Protein AF-A0A2G5UCH5-F1 (afdb_monomer)

Solvent-accessible surface area (backbone atoms only — not comparable to full-atom values): 8082 Å² total; per-residue (Å²): 138,76,88,86,80,71,69,43,74,45,67,49,70,43,89,88,78,66,50,74,45,63,46,34,38,26,36,44,49,87,74,61,90,67,94,61,91,71,70,76,52,100,51,91,46,43,79,49,75,53,102,71,31,40,37,37,28,14,85,51,61,66,62,38,42,52,52,53,49,52,52,51,27,64,75,68,71,48,79,73,55,58,49,76,37,41,88,90,46,57,68,52,56,62,52,46,60,74,69,39,92,68,76,62,81,41,79,47,76,53,76,74,88,64,98,76,76,95,79,74,68,84,69,78,84,111

Nearest PDB structures (foldseek):
  6ty7-assembly1_A  TM=5.478E-01  e=6.577E+00  synthetic construct
  5wx3-assembly2_B  TM=3.345E-01  e=5.071E+00  Tetradium ruticarpum
  6xir-assembly1_q  TM=3.319E-01  e=7.018E+00  Saccharomyces cerevisiae

pLDDT: mean 74.91, std 16.02, range [26.78, 93.0]

Organism: NCBI:txid1611254

Sequence (126 aa):
MIESDSWGRVKIRTSKDGEQITVISAEHISELKQPKEISLGSNRYITTFDTDIMYLYFEDREMGSKMNVDYVTDLFNLDIYGLEIDRNAIWALDWINERQEKMLARFDFLSFCDHNRDEEFDYVLR

Mean predicted aligned error: 11.53 Å

Structure (mmCIF, N/CA/C/O backbone):
data_AF-A0A2G5UCH5-F1
#
_entry.id   AF-A0A2G5UCH5-F1
#
loop_
_atom_site.group_PDB
_atom_site.id
_atom_site.type_symbol
_atom_site.label_atom_id
_atom_site.label_alt_id
_atom_site.label_comp_id
_atom_site.label_asym_id
_atom_site.label_entity_id
_atom_site.label_seq_id
_atom_site.pdbx_PDB_ins_code
_atom_site.Cartn_x
_atom_site.Cartn_y
_atom_site.Cartn_z
_atom_site.occupancy
_atom_site.B_iso_or_equiv
_atom_site.auth_seq_id
_atom_si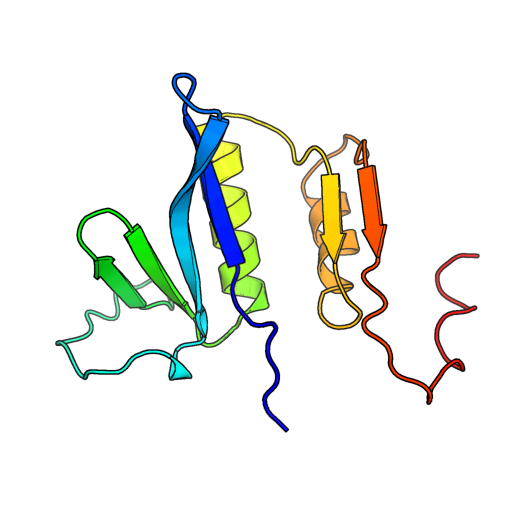te.auth_comp_id
_atom_site.auth_asym_id
_atom_site.auth_atom_id
_atom_site.pdbx_PDB_model_num
ATOM 1 N N . MET A 1 1 ? 13.529 18.218 -14.991 1.00 31.28 1 MET A N 1
ATOM 2 C CA . MET A 1 1 ? 13.029 16.855 -14.753 1.00 31.28 1 MET A CA 1
ATOM 3 C C . MET A 1 1 ? 12.589 16.821 -13.305 1.00 31.28 1 MET A C 1
ATOM 5 O O . MET A 1 1 ? 13.437 16.822 -12.429 1.00 31.28 1 MET A O 1
ATOM 9 N N . ILE A 1 2 ? 11.292 16.994 -13.068 1.00 26.78 2 ILE A N 1
ATOM 10 C CA . ILE A 1 2 ? 10.692 16.825 -11.745 1.00 26.78 2 ILE A CA 1
ATOM 11 C C . ILE A 1 2 ? 9.960 15.496 -11.878 1.00 26.78 2 ILE A C 1
ATOM 13 O O . ILE A 1 2 ? 8.949 15.435 -12.572 1.00 26.78 2 ILE A O 1
ATOM 17 N N . GLU A 1 3 ? 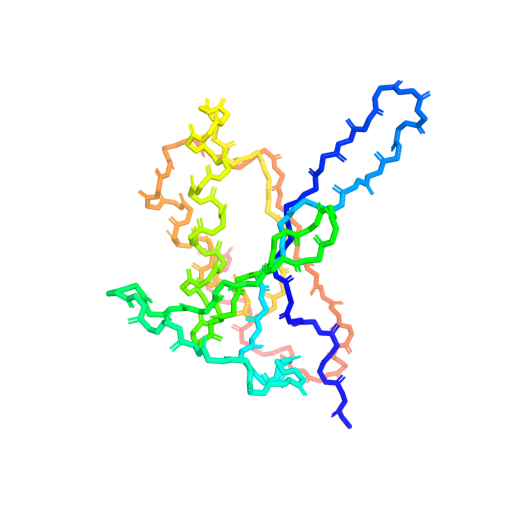10.555 14.427 -11.354 1.00 36.19 3 GLU A N 1
ATOM 18 C CA . GLU A 1 3 ? 9.841 13.168 -11.142 1.00 36.19 3 GLU A CA 1
ATOM 19 C C . GLU A 1 3 ? 8.684 13.484 -10.195 1.00 36.19 3 GLU A C 1
ATOM 21 O O . GLU A 1 3 ? 8.895 13.821 -9.034 1.00 36.19 3 GLU A O 1
ATOM 26 N N . SER A 1 4 ? 7.469 13.502 -10.735 1.00 44.06 4 SER A N 1
ATOM 27 C CA . SER A 1 4 ? 6.267 13.959 -10.036 1.00 44.06 4 SER A CA 1
ATOM 28 C C . SER A 1 4 ? 5.402 12.795 -9.542 1.00 44.06 4 SER 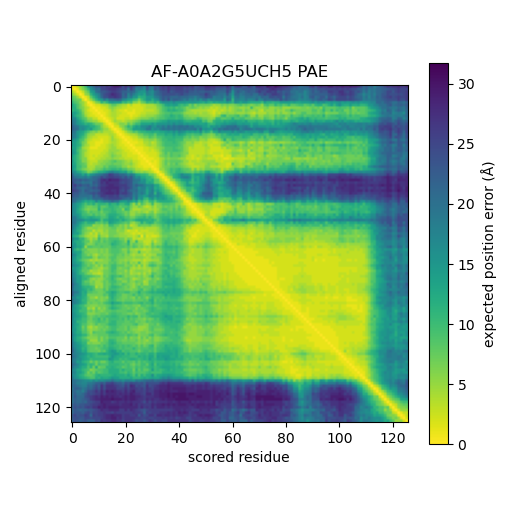A C 1
ATOM 30 O O . SER A 1 4 ? 4.205 12.985 -9.375 1.00 44.06 4 SER A O 1
ATOM 32 N N . ASP A 1 5 ? 5.979 11.621 -9.271 1.00 52.62 5 ASP A N 1
ATOM 33 C CA . ASP A 1 5 ? 5.233 10.436 -8.815 1.00 52.62 5 ASP A CA 1
ATOM 34 C C . ASP A 1 5 ? 6.024 9.690 -7.724 1.00 52.62 5 ASP A C 1
ATOM 36 O O . ASP A 1 5 ? 6.813 8.795 -8.014 1.00 52.62 5 ASP A O 1
ATOM 40 N N . SER A 1 6 ? 5.937 10.097 -6.449 1.00 53.50 6 SER A N 1
ATOM 41 C CA . SER A 1 6 ? 6.815 9.528 -5.396 1.00 53.50 6 SER A CA 1
ATOM 42 C C . SER A 1 6 ? 6.213 9.404 -3.990 1.00 53.50 6 SER A C 1
ATOM 44 O O . SER A 1 6 ? 6.966 9.403 -3.016 1.00 53.50 6 SER A O 1
ATOM 46 N N . TRP A 1 7 ? 4.887 9.262 -3.849 1.00 67.25 7 TRP A N 1
ATOM 47 C CA . TRP A 1 7 ? 4.240 9.133 -2.530 1.00 67.25 7 TRP A CA 1
ATOM 48 C C . TRP A 1 7 ? 3.205 8.000 -2.474 1.00 67.25 7 TRP A C 1
ATOM 50 O O . TRP A 1 7 ? 2.336 7.908 -3.341 1.00 67.25 7 TRP A O 1
ATOM 60 N N . GLY A 1 8 ? 3.245 7.182 -1.417 1.00 73.50 8 GLY A N 1
ATOM 61 C CA . GLY A 1 8 ? 2.207 6.195 -1.101 1.00 73.50 8 GLY A CA 1
ATOM 62 C C . GLY A 1 8 ? 1.195 6.786 -0.122 1.00 73.50 8 GLY A C 1
ATOM 63 O O . GLY A 1 8 ? 1.590 7.293 0.919 1.00 73.50 8 GLY A O 1
ATOM 64 N N . ARG A 1 9 ? -0.109 6.754 -0.413 1.00 83.88 9 ARG A N 1
ATOM 65 C CA . ARG A 1 9 ? -1.120 7.419 0.432 1.00 83.88 9 ARG A CA 1
ATOM 66 C C . ARG A 1 9 ? -2.254 6.494 0.827 1.00 83.88 9 ARG A C 1
ATOM 68 O O . ARG A 1 9 ? -2.816 5.797 -0.011 1.00 83.88 9 ARG A O 1
ATOM 75 N N . VAL A 1 10 ? -2.658 6.594 2.086 1.00 81.00 10 VAL A N 1
ATOM 76 C 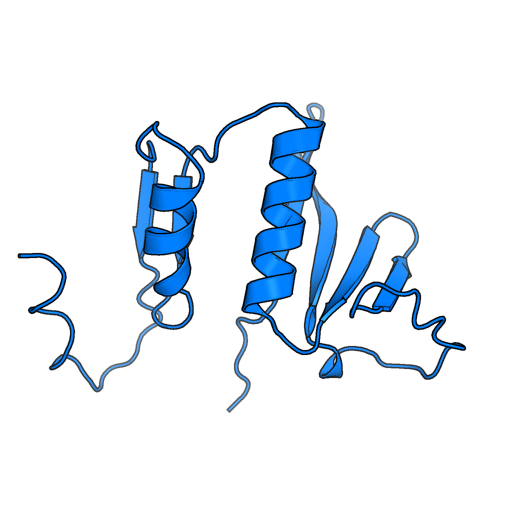CA . VAL A 1 10 ? -3.880 5.986 2.605 1.00 81.00 10 VAL A CA 1
ATOM 77 C C . VAL A 1 10 ? -4.943 7.062 2.676 1.00 81.00 10 VAL A C 1
ATOM 79 O O . VAL A 1 10 ? -4.765 8.083 3.345 1.00 81.00 10 VAL A O 1
ATOM 82 N N . LYS A 1 11 ? -6.057 6.829 1.983 1.00 85.06 11 LYS A N 1
ATOM 83 C CA . LYS A 1 11 ? -7.189 7.750 1.953 1.00 85.06 11 LYS A CA 1
ATOM 84 C C . LYS A 1 11 ? -8.441 7.076 2.487 1.00 85.06 11 LYS A C 1
ATOM 86 O O . LYS A 1 11 ? -8.728 5.936 2.133 1.00 85.06 11 LYS A O 1
ATOM 91 N N . ILE A 1 12 ? -9.213 7.810 3.277 1.00 82.44 12 ILE A N 1
ATOM 92 C CA . ILE A 1 12 ? -10.556 7.414 3.704 1.00 82.44 12 ILE A CA 1
ATOM 93 C C . ILE A 1 12 ? -11.590 8.270 2.979 1.00 82.44 12 ILE A C 1
ATOM 95 O O . ILE A 1 12 ? -11.356 9.449 2.719 1.00 82.44 12 ILE A O 1
ATOM 99 N N . ARG A 1 13 ? -12.739 7.682 2.641 1.00 82.31 13 ARG A N 1
ATOM 100 C CA . ARG A 1 13 ? -13.855 8.402 2.019 1.00 82.31 13 ARG A CA 1
ATOM 101 C C . ARG A 1 13 ? -14.939 8.664 3.056 1.00 82.31 13 ARG A C 1
ATOM 103 O O . ARG A 1 13 ? -15.406 7.723 3.694 1.00 82.31 13 ARG A O 1
ATOM 110 N N . THR A 1 14 ? -15.354 9.918 3.218 1.00 75.56 14 THR A N 1
ATOM 111 C CA . THR A 1 14 ? -16.415 10.268 4.174 1.00 75.56 14 THR A CA 1
ATOM 112 C C . THR A 1 14 ? -17.803 10.069 3.557 1.00 75.56 14 THR A C 1
ATOM 114 O O . THR A 1 14 ? -18.017 10.284 2.362 1.00 75.56 14 THR A O 1
ATOM 117 N N . SER A 1 15 ? -18.771 9.643 4.372 1.00 73.75 15 SER A N 1
ATOM 118 C CA . SER A 1 15 ? -20.148 9.362 3.932 1.00 73.75 15 SER A CA 1
ATOM 119 C C . SER A 1 15 ? -20.967 10.614 3.615 1.00 73.75 15 SER A C 1
ATOM 121 O O . SER A 1 15 ? -21.990 10.513 2.944 1.00 73.75 15 SER A O 1
ATOM 123 N N . LYS A 1 16 ? -20.535 11.780 4.106 1.00 72.06 16 LYS A N 1
ATOM 124 C CA . LYS A 1 16 ? -21.280 13.035 3.999 1.00 72.06 16 LYS A CA 1
ATOM 125 C C . LYS A 1 16 ? -21.228 13.611 2.585 1.00 72.06 16 LYS A C 1
ATOM 127 O O . LYS A 1 16 ? -22.273 13.905 2.022 1.00 72.06 16 LYS A O 1
ATOM 132 N N . ASP A 1 17 ? -20.027 13.679 2.010 1.00 77.12 17 ASP A N 1
ATOM 133 C CA . ASP A 1 17 ? -19.789 14.374 0.736 1.00 77.12 17 ASP A CA 1
ATOM 134 C C . ASP A 1 17 ? -19.004 13.512 -0.272 1.00 77.12 17 ASP A C 1
ATOM 136 O O . ASP A 1 17 ? -18.731 13.924 -1.398 1.00 77.12 17 ASP A O 1
ATOM 140 N N . GLY A 1 18 ? -18.630 12.284 0.109 1.00 75.62 18 GLY A N 1
ATOM 141 C CA . GLY A 1 18 ? -17.794 11.417 -0.718 1.00 75.62 18 GLY A CA 1
ATOM 142 C C . GLY A 1 18 ? -16.365 11.939 -0.903 1.00 75.62 18 GLY A C 1
ATOM 143 O O . GLY A 1 18 ? -15.659 11.443 -1.782 1.00 75.62 18 GLY A O 1
ATOM 144 N N . GLU A 1 19 ? -15.957 12.917 -0.096 1.00 81.88 19 GLU A N 1
ATOM 145 C CA . GLU A 1 19 ? -14.618 13.491 -0.081 1.00 81.88 19 GLU A CA 1
ATOM 146 C C . GLU A 1 19 ? -13.596 12.449 0.387 1.00 81.88 19 GLU A C 1
ATOM 148 O O . GLU A 1 19 ? -13.861 11.669 1.308 1.00 81.88 19 GLU A O 1
ATOM 153 N N . GLN A 1 20 ? -12.435 12.423 -0.270 1.00 81.75 20 GLN A N 1
ATOM 154 C CA . GLN A 1 20 ? -11.305 11.590 0.125 1.00 81.75 20 GLN A CA 1
ATOM 155 C C . GLN A 1 20 ? -10.332 12.401 0.977 1.00 81.75 20 GLN A C 1
ATOM 157 O O . GLN A 1 20 ? -9.747 13.367 0.495 1.00 81.75 20 GLN A O 1
ATOM 162 N N . ILE A 1 21 ? -10.105 11.958 2.208 1.00 82.31 21 ILE A N 1
ATOM 163 C CA . ILE A 1 21 ? -9.148 12.558 3.138 1.00 82.31 21 ILE A CA 1
ATOM 164 C C . ILE A 1 21 ? -7.933 11.640 3.213 1.00 82.31 21 ILE A C 1
ATOM 166 O O . ILE A 1 21 ? -8.080 10.439 3.441 1.00 82.31 21 ILE A O 1
ATOM 170 N N . THR A 1 22 ? -6.734 12.187 3.006 1.00 83.69 22 THR A N 1
ATOM 171 C CA . THR A 1 22 ? -5.490 11.435 3.229 1.00 83.69 22 THR A CA 1
ATOM 172 C C . THR A 1 22 ? -5.227 11.389 4.723 1.00 83.69 22 THR A C 1
ATOM 174 O O . THR A 1 22 ? -5.195 12.435 5.352 1.00 83.69 22 THR A O 1
ATOM 177 N N . VAL A 1 23 ? -5.049 10.196 5.277 1.00 82.44 23 VAL A N 1
ATOM 178 C CA . VAL A 1 23 ? -4.781 9.993 6.711 1.00 82.44 23 VAL A CA 1
ATOM 179 C C . VAL A 1 23 ? -3.347 9.541 6.967 1.00 82.44 23 VAL A C 1
ATOM 181 O O . VAL A 1 23 ? -2.801 9.787 8.040 1.00 82.44 23 VAL A O 1
ATOM 184 N N . ILE A 1 24 ? -2.715 8.911 5.970 1.00 83.12 24 ILE A N 1
ATOM 185 C CA . ILE A 1 24 ? -1.312 8.490 6.022 1.00 83.12 24 ILE A CA 1
ATOM 186 C C . ILE A 1 24 ? -0.651 8.792 4.676 1.00 83.12 24 ILE A C 1
ATOM 188 O O . ILE A 1 24 ? -1.225 8.492 3.626 1.00 83.12 24 ILE A O 1
ATOM 192 N N . SER A 1 25 ? 0.552 9.360 4.709 1.00 82.00 25 SER A N 1
ATOM 193 C CA . SER A 1 25 ? 1.427 9.551 3.547 1.00 82.00 25 SER A CA 1
ATOM 194 C C . SER A 1 25 ? 2.778 8.891 3.833 1.00 82.00 25 SER A C 1
ATOM 196 O O . SER A 1 25 ? 3.393 9.177 4.855 1.00 82.00 25 SER A O 1
ATOM 198 N N . ALA A 1 26 ? 3.237 7.999 2.957 1.00 83.00 26 ALA A N 1
ATOM 199 C CA . ALA A 1 26 ? 4.621 7.550 2.902 1.00 83.00 26 ALA A CA 1
ATOM 200 C C . ALA A 1 26 ? 5.354 8.334 1.823 1.00 83.00 26 ALA A C 1
ATOM 202 O O . ALA A 1 26 ? 4.965 8.307 0.652 1.00 83.00 26 ALA A O 1
ATOM 203 N N . GLU A 1 27 ? 6.424 9.003 2.223 1.00 82.69 27 GLU A N 1
ATOM 204 C CA . GLU A 1 27 ? 7.213 9.857 1.348 1.00 82.69 27 GLU A CA 1
ATOM 205 C C . GLU A 1 27 ? 8.690 9.489 1.442 1.00 82.69 27 GLU A C 1
ATOM 207 O O . GLU A 1 27 ? 9.149 8.865 2.401 1.00 82.69 27 GLU A O 1
ATOM 212 N N . HIS A 1 28 ? 9.454 9.866 0.424 1.00 82.44 28 HIS A N 1
ATOM 213 C CA . HIS A 1 28 ? 10.898 9.723 0.491 1.00 82.44 28 HIS A CA 1
ATOM 214 C C . HIS A 1 28 ? 11.481 10.726 1.496 1.00 82.44 28 HIS A C 1
ATOM 216 O O . HIS A 1 28 ? 11.008 11.860 1.593 1.00 82.44 28 HIS A O 1
ATOM 222 N N . ILE A 1 29 ? 12.537 10.346 2.221 1.00 78.81 29 ILE A N 1
ATOM 223 C CA . ILE A 1 29 ? 13.156 11.197 3.254 1.00 78.81 29 ILE A CA 1
ATOM 224 C C . ILE A 1 29 ? 13.643 12.560 2.739 1.00 78.81 29 ILE A C 1
ATOM 226 O O . ILE A 1 29 ? 13.717 13.514 3.511 1.00 78.81 29 ILE A O 1
ATOM 230 N N . SER A 1 30 ? 13.909 12.691 1.435 1.00 79.75 30 SER A N 1
ATOM 231 C CA . SER A 1 30 ? 14.253 13.979 0.813 1.00 79.75 30 SER A CA 1
ATOM 232 C C . SER A 1 30 ? 13.159 15.042 0.944 1.00 79.75 30 SER A C 1
ATOM 234 O O . SER A 1 30 ? 13.468 16.228 0.875 1.00 79.75 30 SER A O 1
ATOM 236 N N . GLU A 1 31 ? 11.899 14.643 1.136 1.00 80.81 31 GLU A N 1
ATOM 237 C CA . GLU A 1 31 ? 10.765 15.563 1.299 1.00 80.81 31 GLU A CA 1
ATOM 238 C C . GLU A 1 31 ? 10.708 16.197 2.703 1.00 80.81 31 GLU A C 1
ATOM 240 O O . GLU A 1 31 ? 9.937 17.129 2.958 1.00 80.81 31 GLU A O 1
ATOM 245 N N . LEU A 1 32 ? 11.549 15.734 3.634 1.00 76.69 32 LEU A N 1
ATOM 246 C CA . LEU A 1 32 ? 11.606 16.240 4.999 1.00 76.69 32 LEU A CA 1
ATOM 247 C C . LEU A 1 32 ? 12.259 17.638 5.048 1.00 76.69 32 LEU A C 1
ATOM 249 O O . LEU A 1 32 ? 13.474 17.794 4.961 1.00 76.69 32 LEU A O 1
ATOM 253 N N . LYS A 1 33 ? 11.446 18.684 5.248 1.00 73.31 33 LYS A N 1
ATOM 254 C CA . LYS A 1 33 ? 11.892 20.096 5.216 1.00 73.31 33 LYS A CA 1
ATOM 255 C C . LYS A 1 33 ? 12.610 20.606 6.477 1.00 73.31 33 LYS A C 1
ATOM 257 O O . LYS A 1 33 ? 13.097 21.735 6.456 1.00 73.31 33 LYS A O 1
ATOM 262 N N . GLN A 1 34 ? 12.649 19.858 7.586 1.00 65.38 34 GLN A N 1
ATOM 263 C CA . GLN A 1 34 ? 13.242 20.333 8.850 1.00 65.38 34 GLN A CA 1
ATOM 264 C C . GLN A 1 34 ? 13.994 19.237 9.618 1.00 65.38 34 GLN A C 1
ATOM 266 O O . GLN A 1 34 ? 13.503 18.111 9.698 1.00 65.38 34 GLN A O 1
ATOM 271 N N . PRO A 1 35 ? 15.106 19.576 10.300 1.00 53.03 35 PRO A N 1
ATOM 272 C CA . PRO A 1 35 ? 15.739 18.699 11.270 1.00 53.03 35 PRO A CA 1
ATOM 273 C C . PRO A 1 35 ? 14.994 18.825 12.609 1.00 53.03 35 PRO A C 1
ATOM 275 O O . PRO A 1 35 ? 15.425 19.540 13.509 1.00 53.03 35 PRO A O 1
ATOM 278 N N . LYS A 1 36 ? 13.826 18.193 12.749 1.00 53.88 36 LYS A N 1
ATOM 279 C CA . LYS A 1 36 ? 13.242 17.957 14.083 1.00 53.88 36 LYS A CA 1
ATOM 280 C C . LYS A 1 36 ? 13.915 16.725 14.652 1.00 53.88 36 LYS A C 1
ATOM 282 O O . LYS A 1 36 ? 13.956 15.753 13.918 1.00 53.88 36 LYS A O 1
ATOM 287 N N . GLU A 1 37 ? 14.431 16.777 15.887 1.00 53.34 37 GLU A N 1
ATOM 288 C CA . GLU A 1 37 ? 15.098 15.652 16.568 1.00 53.34 37 GLU A CA 1
ATOM 289 C C . GLU A 1 37 ? 14.418 14.325 16.226 1.00 53.34 37 GLU A C 1
ATOM 291 O O . GLU A 1 37 ? 13.329 13.999 16.699 1.00 53.34 37 GLU A O 1
ATOM 296 N N . ILE A 1 38 ? 15.061 13.617 15.301 1.00 53.75 38 ILE A N 1
ATOM 297 C CA . ILE A 1 38 ? 14.569 12.391 14.710 1.00 53.75 38 ILE A CA 1
ATOM 298 C C . ILE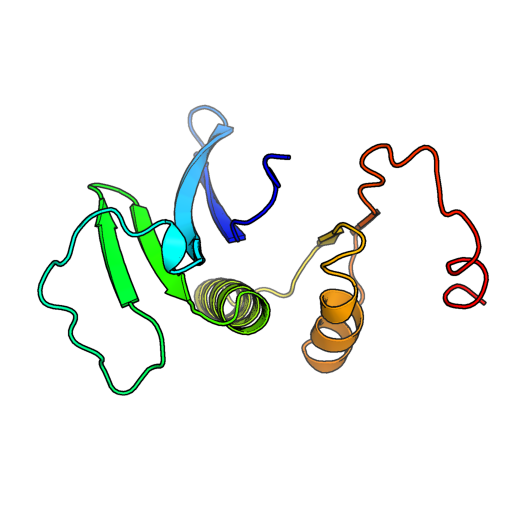 A 1 38 ? 14.901 11.329 15.741 1.00 53.75 38 ILE A C 1
ATOM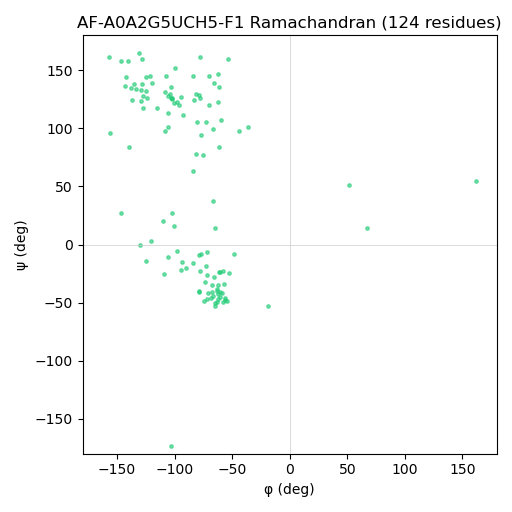 300 O O . ILE A 1 38 ? 16.065 10.944 15.878 1.00 53.75 38 ILE A O 1
ATOM 304 N N . SER A 1 39 ? 13.908 10.838 16.477 1.00 49.66 39 SER A N 1
ATOM 305 C CA . SER A 1 39 ? 14.083 9.523 17.066 1.00 49.66 39 SER A CA 1
ATOM 306 C C . SER A 1 39 ? 14.123 8.543 15.896 1.00 49.66 39 SER A C 1
ATOM 308 O O . SER A 1 39 ? 13.098 8.158 15.338 1.00 49.66 39 SER A O 1
ATOM 310 N N . LEU A 1 40 ? 15.334 8.142 15.498 1.00 50.06 40 LEU A N 1
ATOM 311 C CA . LEU A 1 40 ? 15.519 6.825 14.908 1.00 50.06 40 LEU A CA 1
ATOM 312 C C . LEU A 1 40 ? 15.092 5.842 16.000 1.00 50.06 40 LEU A C 1
ATOM 314 O O . LEU A 1 40 ? 15.896 5.362 16.799 1.00 50.06 40 LEU A O 1
ATOM 318 N N . GLY A 1 41 ? 13.787 5.589 16.083 1.00 51.03 41 GLY A N 1
ATOM 319 C CA . GLY A 1 41 ? 13.321 4.343 16.649 1.00 51.03 41 GLY A CA 1
ATOM 320 C C . GLY A 1 41 ? 14.014 3.207 15.901 1.00 51.03 41 GLY A C 1
ATOM 321 O O . GLY A 1 41 ? 14.488 3.370 14.779 1.00 51.03 41 GLY A O 1
ATOM 322 N N . SER A 1 42 ? 14.054 2.029 16.501 1.00 55.88 42 SER A N 1
ATOM 323 C CA . SER A 1 42 ? 14.552 0.784 15.897 1.00 55.88 42 SER A CA 1
ATOM 324 C C . SER A 1 42 ? 14.015 0.459 14.488 1.00 55.88 42 SER A C 1
ATOM 326 O O . SER A 1 42 ? 14.494 -0.475 13.848 1.00 55.88 42 SER A O 1
ATOM 328 N N . ASN A 1 43 ? 13.032 1.212 13.999 1.00 59.47 43 ASN A N 1
ATOM 329 C CA . ASN A 1 43 ? 12.363 1.034 12.731 1.00 59.47 43 ASN A CA 1
ATOM 330 C C . ASN A 1 43 ? 12.927 2.067 11.742 1.00 59.47 43 ASN A C 1
ATOM 332 O O . ASN A 1 43 ? 12.942 3.254 12.039 1.00 59.47 43 ASN A O 1
ATOM 336 N N . ARG A 1 44 ? 13.424 1.618 10.587 1.00 72.44 44 ARG A N 1
ATOM 337 C CA . ARG A 1 44 ? 14.223 2.369 9.594 1.00 72.44 44 ARG A CA 1
ATOM 338 C C . ARG A 1 44 ? 13.480 3.510 8.854 1.00 72.44 44 ARG A C 1
ATOM 340 O O . ARG A 1 44 ? 13.689 3.694 7.659 1.00 72.44 44 ARG A O 1
ATOM 347 N N . TYR A 1 45 ? 12.597 4.246 9.521 1.00 73.56 45 TYR A N 1
ATOM 348 C CA . TYR A 1 45 ? 11.789 5.327 8.957 1.00 73.56 45 TYR A CA 1
ATOM 349 C C . TYR A 1 45 ? 11.537 6.429 9.990 1.00 73.56 45 TYR A C 1
ATOM 351 O O . TYR A 1 45 ? 11.602 6.199 11.198 1.00 73.56 45 TYR A O 1
ATOM 359 N N . ILE A 1 46 ? 11.228 7.635 9.516 1.00 78.00 46 ILE A N 1
ATOM 360 C CA . ILE A 1 46 ? 10.919 8.797 10.362 1.00 78.00 46 ILE A CA 1
ATOM 361 C C . ILE A 1 46 ? 9.413 9.012 10.366 1.00 78.00 46 ILE A C 1
ATOM 363 O O . ILE A 1 46 ? 8.789 8.987 9.314 1.00 78.00 46 ILE A O 1
ATOM 367 N N . THR A 1 47 ? 8.822 9.261 11.532 1.00 75.38 47 THR A N 1
ATOM 368 C CA . THR A 1 47 ? 7.392 9.590 11.641 1.00 75.38 47 THR A CA 1
ATOM 369 C C . THR A 1 47 ? 7.214 11.058 12.001 1.00 75.38 47 THR A C 1
ATOM 371 O O . THR A 1 47 ? 7.826 11.537 12.957 1.00 75.38 47 THR A O 1
ATOM 374 N N . THR A 1 48 ? 6.357 11.772 11.276 1.00 79.06 48 THR A N 1
ATOM 375 C CA . THR A 1 48 ? 5.886 13.108 11.662 1.00 79.06 48 THR A CA 1
ATOM 376 C C . THR A 1 48 ? 4.362 13.186 11.567 1.00 79.06 48 THR A C 1
ATOM 378 O O . THR A 1 48 ? 3.709 12.320 10.988 1.00 79.06 48 THR A O 1
ATOM 381 N N . PHE A 1 49 ? 3.790 14.220 12.180 1.00 76.06 49 PHE A N 1
ATOM 382 C CA . PHE A 1 49 ? 2.356 14.481 12.160 1.00 76.06 49 PHE A CA 1
ATOM 383 C C . PHE A 1 49 ? 2.121 15.919 11.705 1.00 76.06 49 PHE A C 1
ATOM 385 O O . PHE A 1 49 ? 2.702 16.853 12.268 1.00 76.06 49 PHE A O 1
ATOM 392 N N . ASP A 1 50 ? 1.267 16.078 10.703 1.00 75.31 50 ASP A N 1
ATOM 393 C CA . ASP A 1 50 ? 0.485 17.296 10.505 1.00 75.31 50 ASP A CA 1
ATOM 394 C C . ASP A 1 50 ? -0.914 17.025 11.062 1.00 75.31 50 ASP A C 1
ATOM 396 O O . ASP A 1 50 ? -1.329 15.873 11.103 1.00 75.31 50 ASP A O 1
ATOM 400 N N . THR A 1 51 ? -1.602 18.065 11.521 1.00 72.38 51 THR A N 1
ATOM 401 C CA . THR A 1 51 ? -2.924 18.066 12.181 1.00 72.38 51 THR A CA 1
ATOM 402 C C . THR A 1 51 ? -3.798 16.819 11.971 1.00 72.38 51 THR A C 1
ATOM 404 O O . THR A 1 51 ? -4.180 16.209 12.967 1.00 72.38 51 THR A O 1
ATOM 407 N N . ASP A 1 52 ? -4.031 16.396 10.725 1.00 74.38 52 ASP A N 1
ATOM 408 C CA . ASP A 1 52 ? -4.864 15.230 10.388 1.00 74.38 52 ASP A CA 1
ATOM 409 C C . ASP A 1 52 ? -4.134 14.110 9.606 1.00 74.38 52 ASP A C 1
ATOM 411 O O . ASP A 1 52 ? -4.757 13.123 9.208 1.00 74.38 52 ASP A O 1
ATOM 415 N N . ILE A 1 53 ? -2.823 14.246 9.359 1.00 76.38 53 ILE A N 1
ATOM 416 C CA . ILE A 1 53 ? -2.040 13.361 8.481 1.00 76.38 53 ILE A CA 1
ATOM 417 C C . ILE A 1 53 ? -0.782 12.861 9.191 1.00 76.38 53 ILE A C 1
ATOM 419 O O . ILE A 1 53 ? 0.090 13.639 9.589 1.00 76.38 53 ILE A O 1
ATOM 423 N N . MET A 1 54 ? -0.640 11.539 9.270 1.00 80.12 54 MET A N 1
ATOM 424 C CA . MET A 1 54 ? 0.624 10.908 9.640 1.00 80.12 54 MET A CA 1
ATOM 425 C C . MET A 1 54 ? 1.535 10.805 8.412 1.00 80.12 54 MET A C 1
ATOM 427 O O . MET A 1 54 ? 1.156 10.206 7.404 1.00 80.12 54 MET A O 1
ATOM 431 N N . TYR A 1 55 ? 2.744 11.351 8.504 1.00 80.00 55 TYR A N 1
ATOM 432 C CA . TYR A 1 55 ? 3.778 11.202 7.483 1.00 80.00 55 TYR A CA 1
ATOM 433 C C . TYR A 1 55 ? 4.826 10.196 7.944 1.00 80.00 55 TYR A C 1
ATOM 435 O O . TYR A 1 55 ? 5.374 10.301 9.043 1.00 80.00 55 TYR A O 1
ATOM 443 N N . LEU A 1 56 ? 5.121 9.236 7.080 1.00 81.56 56 LEU A N 1
ATOM 444 C CA . LEU A 1 56 ? 6.170 8.249 7.258 1.00 81.56 56 LEU A CA 1
ATOM 445 C C . LEU A 1 56 ? 7.228 8.476 6.175 1.00 81.56 56 LEU A C 1
ATOM 447 O O . LEU A 1 56 ? 6.940 8.361 4.988 1.00 81.56 56 LEU A O 1
ATOM 451 N N . TYR A 1 57 ? 8.450 8.811 6.570 1.00 81.94 57 TYR A N 1
ATOM 452 C CA . TYR A 1 57 ? 9.547 9.047 5.640 1.00 81.94 57 TYR A CA 1
ATOM 453 C C . TYR A 1 57 ? 10.489 7.85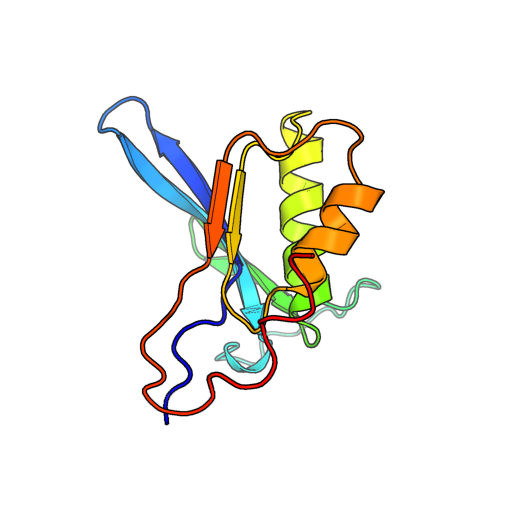7 5.594 1.00 81.94 57 TYR A C 1
ATOM 455 O O . TYR A 1 57 ? 11.031 7.451 6.626 1.00 81.94 57 TYR A O 1
ATOM 463 N N . PHE A 1 58 ? 10.722 7.346 4.390 1.00 81.88 58 PHE A N 1
ATOM 464 C CA . PHE A 1 58 ? 11.568 6.186 4.141 1.00 81.88 58 PHE A CA 1
ATOM 465 C C . PHE A 1 58 ? 12.713 6.545 3.190 1.00 81.88 58 PHE A C 1
ATOM 467 O O . PHE A 1 58 ? 12.540 7.345 2.271 1.00 81.88 58 PHE A O 1
ATOM 474 N N . GLU A 1 59 ? 13.878 5.931 3.400 1.00 82.56 59 GLU A N 1
ATOM 475 C CA . GLU A 1 59 ? 14.950 5.911 2.392 1.00 82.56 59 GLU A CA 1
ATOM 476 C C . GLU A 1 59 ? 14.542 4.991 1.230 1.00 82.56 59 GLU A C 1
ATOM 478 O O . GLU A 1 59 ? 14.604 5.355 0.060 1.00 82.56 59 GLU A O 1
ATOM 483 N N . ASP A 1 60 ? 14.042 3.801 1.570 1.00 84.00 60 ASP A N 1
ATOM 484 C CA . ASP A 1 60 ? 13.544 2.816 0.617 1.00 84.00 60 ASP A CA 1
ATOM 485 C C . ASP A 1 60 ? 12.030 2.985 0.406 1.00 84.00 60 ASP A C 1
ATOM 487 O O . ASP A 1 60 ? 11.209 2.724 1.292 1.00 84.00 60 ASP A O 1
ATOM 491 N N . ARG A 1 61 ? 11.663 3.431 -0.797 1.00 77.06 61 ARG A N 1
ATOM 492 C CA . ARG A 1 61 ? 10.273 3.694 -1.197 1.00 77.06 61 ARG A CA 1
ATOM 493 C C . ARG A 1 61 ? 9.431 2.425 -1.301 1.00 77.06 61 ARG A C 1
ATOM 495 O O . ARG A 1 61 ? 8.235 2.467 -0.996 1.00 77.06 61 ARG A O 1
ATOM 502 N N . GLU A 1 62 ? 10.033 1.318 -1.729 1.00 85.69 62 GLU A N 1
ATOM 503 C CA . GLU A 1 62 ? 9.359 0.023 -1.811 1.00 85.69 62 GLU A CA 1
ATOM 504 C C . GLU A 1 62 ? 8.981 -0.429 -0.401 1.00 85.69 62 GLU A C 1
ATOM 506 O O . GLU A 1 62 ? 7.810 -0.704 -0.129 1.00 85.69 62 GLU A O 1
ATOM 511 N N . MET A 1 63 ? 9.943 -0.391 0.526 1.00 86.31 63 MET A N 1
ATOM 512 C CA . MET A 1 63 ? 9.710 -0.726 1.932 1.00 86.31 63 MET A CA 1
ATOM 513 C C . MET A 1 63 ? 8.590 0.126 2.545 1.00 86.31 63 MET A C 1
ATOM 515 O O . MET A 1 63 ? 7.697 -0.412 3.204 1.00 86.31 63 MET A O 1
ATOM 519 N N . GLY A 1 64 ? 8.608 1.441 2.313 1.00 84.44 64 GLY A N 1
ATOM 520 C CA . GLY A 1 64 ? 7.581 2.341 2.839 1.00 84.44 64 GLY A CA 1
ATOM 521 C C . GLY A 1 64 ? 6.182 2.059 2.297 1.00 84.44 64 GLY A C 1
ATOM 522 O O . GLY A 1 64 ? 5.202 2.071 3.045 1.00 84.44 64 GLY A O 1
ATOM 523 N N . SER A 1 65 ? 6.090 1.747 1.005 1.00 84.56 65 SER A N 1
ATOM 524 C CA . SER A 1 65 ? 4.823 1.409 0.351 1.00 84.56 65 SER A CA 1
ATOM 525 C C . SER A 1 65 ? 4.252 0.093 0.879 1.00 84.56 65 SER A C 1
ATOM 527 O O . SER A 1 65 ? 3.069 0.041 1.221 1.00 84.56 65 SER A O 1
ATOM 529 N N . LYS A 1 66 ? 5.099 -0.936 1.029 1.00 89.38 66 LYS A N 1
ATOM 530 C CA . LYS A 1 66 ? 4.721 -2.229 1.622 1.00 89.38 66 LYS A CA 1
ATOM 531 C C . LYS A 1 66 ? 4.187 -2.054 3.042 1.00 89.38 66 LYS A C 1
ATOM 533 O O . LYS A 1 66 ? 3.075 -2.485 3.331 1.00 89.38 66 LYS A O 1
ATOM 538 N N . MET A 1 67 ? 4.916 -1.320 3.889 1.00 86.94 67 MET A N 1
ATOM 539 C CA . MET A 1 67 ? 4.497 -1.055 5.271 1.00 86.94 67 MET A CA 1
ATOM 540 C C . MET A 1 67 ? 3.147 -0.339 5.364 1.00 86.94 67 MET A C 1
ATOM 542 O O . MET A 1 67 ? 2.334 -0.676 6.223 1.00 86.94 67 MET A O 1
ATOM 546 N N . ASN A 1 68 ? 2.897 0.645 4.498 1.00 84.62 68 ASN A N 1
ATOM 547 C CA . ASN A 1 68 ? 1.614 1.343 4.468 1.00 84.62 68 ASN A CA 1
ATOM 548 C C . ASN A 1 68 ? 0.460 0.407 4.118 1.00 84.62 68 ASN A C 1
ATOM 550 O O . ASN A 1 68 ? -0.584 0.448 4.770 1.00 84.62 68 ASN A O 1
ATOM 554 N N . VAL A 1 69 ? 0.638 -0.405 3.076 1.00 87.81 69 VAL A N 1
ATOM 555 C CA . VAL A 1 69 ? -0.388 -1.349 2.640 1.00 87.81 69 VAL A CA 1
ATOM 556 C C . VAL A 1 69 ? -0.645 -2.374 3.741 1.00 87.81 69 VAL A C 1
ATOM 558 O O . VAL A 1 69 ? -1.798 -2.495 4.142 1.00 87.81 69 VAL A O 1
ATOM 561 N N . ASP A 1 70 ? 0.402 -2.995 4.298 1.00 90.25 70 ASP A N 1
ATOM 562 C CA . ASP A 1 70 ? 0.289 -3.969 5.393 1.00 90.25 70 ASP A CA 1
ATOM 563 C C . ASP A 1 70 ? -0.470 -3.391 6.590 1.00 90.25 70 ASP A C 1
ATOM 565 O O . ASP A 1 70 ? -1.452 -3.980 7.046 1.00 90.25 70 ASP A O 1
ATOM 569 N N . TYR A 1 71 ? -0.098 -2.187 7.036 1.00 86.31 71 TYR A N 1
ATOM 570 C CA . TYR A 1 71 ? -0.777 -1.514 8.142 1.00 86.31 71 TYR A CA 1
ATOM 571 C C . TYR A 1 71 ? -2.282 -1.352 7.893 1.00 86.31 71 TYR A C 1
ATOM 573 O O . TYR A 1 71 ? -3.093 -1.655 8.766 1.00 86.31 71 TYR A O 1
ATOM 581 N N . VAL A 1 72 ? -2.675 -0.878 6.708 1.00 84.19 72 VAL A N 1
ATOM 582 C CA . VAL A 1 72 ? -4.089 -0.63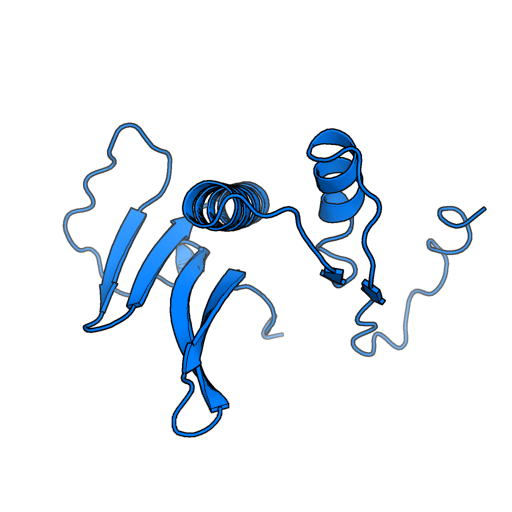7 6.379 1.00 84.19 72 VAL A CA 1
ATOM 583 C C . VAL A 1 72 ? -4.860 -1.941 6.265 1.00 84.19 72 VAL A C 1
ATOM 585 O O . VAL A 1 72 ? -5.963 -2.056 6.802 1.00 84.19 72 VAL A O 1
ATOM 588 N N . THR A 1 73 ? -4.298 -2.921 5.567 1.00 88.25 73 THR A N 1
ATOM 589 C CA . THR A 1 73 ? -4.938 -4.223 5.387 1.00 88.25 73 THR A CA 1
ATOM 590 C C . THR A 1 73 ? -5.116 -4.946 6.712 1.00 88.25 73 THR A C 1
ATOM 592 O O . THR A 1 73 ? -6.179 -5.519 6.932 1.00 88.25 73 THR A O 1
ATOM 595 N N . ASP A 1 74 ? -4.147 -4.850 7.625 1.00 89.94 74 ASP A N 1
ATOM 596 C CA . ASP A 1 74 ? -4.239 -5.449 8.957 1.00 89.94 74 ASP A CA 1
ATOM 597 C C . ASP A 1 74 ? -5.257 -4.701 9.824 1.00 89.94 74 ASP A C 1
ATOM 599 O O . ASP A 1 74 ? -6.079 -5.321 10.500 1.00 89.94 74 ASP A O 1
ATOM 603 N N . LEU A 1 75 ? -5.261 -3.364 9.762 1.00 87.88 75 LEU A N 1
ATOM 604 C CA . LEU A 1 75 ? -6.185 -2.520 10.521 1.00 87.88 75 LEU A CA 1
ATOM 605 C C . LEU A 1 75 ? -7.651 -2.796 10.165 1.00 87.88 75 LEU A C 1
ATOM 607 O O . LEU A 1 75 ? -8.509 -2.813 11.050 1.00 87.88 75 LEU A O 1
ATOM 611 N N . PHE A 1 76 ? -7.945 -2.998 8.880 1.00 86.31 76 PHE A N 1
ATOM 612 C CA . PHE A 1 76 ? -9.303 -3.267 8.404 1.00 86.31 76 PHE A CA 1
ATOM 613 C C . PHE A 1 76 ? -9.600 -4.755 8.196 1.00 86.31 76 PHE A C 1
ATOM 615 O O . PHE A 1 76 ? -10.751 -5.101 7.927 1.00 86.31 76 PHE A O 1
ATOM 622 N N . ASN A 1 77 ? -8.600 -5.627 8.349 1.00 89.88 77 ASN A N 1
ATOM 623 C CA . ASN A 1 77 ? -8.670 -7.053 8.033 1.00 89.88 77 ASN A CA 1
ATOM 624 C C . ASN A 1 77 ? -9.206 -7.300 6.605 1.00 89.88 77 ASN A C 1
ATOM 626 O O . ASN A 1 77 ? -10.182 -8.028 6.400 1.00 89.88 77 ASN A O 1
ATOM 630 N N . LEU A 1 78 ? -8.599 -6.622 5.625 1.00 88.94 78 LEU A N 1
ATOM 631 C CA . LEU A 1 78 ? -8.993 -6.651 4.215 1.00 88.94 78 LEU A CA 1
ATOM 632 C C . LEU A 1 78 ? -7.822 -7.043 3.316 1.00 88.94 78 LEU A C 1
ATOM 634 O O . LEU A 1 78 ? -6.693 -6.614 3.530 1.00 88.94 78 LEU A O 1
ATOM 638 N N . ASP A 1 79 ? -8.130 -7.786 2.256 1.00 91.06 79 ASP A N 1
ATOM 639 C CA . ASP A 1 79 ? -7.202 -8.022 1.150 1.00 91.06 79 ASP A CA 1
ATOM 640 C C . ASP A 1 79 ? -7.143 -6.804 0.216 1.00 91.06 79 ASP A C 1
ATOM 642 O O . ASP A 1 79 ? -8.056 -5.968 0.172 1.00 91.06 79 ASP A O 1
ATOM 646 N N . ILE A 1 80 ? -6.084 -6.726 -0.588 1.00 89.94 80 ILE A N 1
ATOM 647 C CA . ILE A 1 80 ? -5.941 -5.706 -1.623 1.00 89.94 80 ILE A CA 1
ATOM 648 C C . ILE A 1 80 ? -6.947 -6.014 -2.732 1.00 89.94 80 ILE A C 1
ATOM 650 O O . ILE A 1 80 ? -6.918 -7.080 -3.349 1.00 89.94 80 ILE A O 1
ATOM 654 N N . TYR A 1 81 ? -7.854 -5.069 -2.978 1.00 89.94 81 TYR A N 1
ATOM 655 C CA . TYR A 1 81 ? -8.910 -5.212 -3.981 1.00 89.94 81 TYR A CA 1
ATOM 656 C C . TYR A 1 81 ? -8.406 -4.961 -5.407 1.00 89.94 81 TYR A C 1
ATOM 658 O O . TYR A 1 81 ? -8.806 -5.653 -6.341 1.00 89.94 81 TYR A O 1
ATOM 666 N N . GLY A 1 82 ? -7.543 -3.965 -5.591 1.00 89.19 82 GLY A N 1
ATOM 667 C CA . GLY A 1 82 ? -7.016 -3.611 -6.900 1.00 89.19 82 GLY A CA 1
ATOM 668 C C . GLY A 1 82 ? -5.696 -2.865 -6.810 1.00 89.19 82 GLY A C 1
ATOM 669 O O . GLY A 1 82 ? -5.353 -2.334 -5.754 1.00 89.19 82 GLY A O 1
ATOM 670 N N . LEU A 1 83 ? -4.975 -2.851 -7.925 1.00 89.06 83 LEU A N 1
ATOM 671 C CA . LEU A 1 83 ? -3.642 -2.276 -8.047 1.00 89.06 83 LEU A CA 1
ATOM 672 C C . LEU A 1 83 ? -3.592 -1.327 -9.243 1.00 89.06 83 LEU A C 1
ATOM 674 O O . LEU A 1 83 ? -4.034 -1.676 -10.333 1.00 89.06 83 LEU A O 1
ATOM 678 N N . GLU A 1 84 ? -3.025 -0.147 -9.031 1.00 88.50 84 GLU A N 1
ATOM 679 C CA . GLU A 1 84 ? -2.734 0.833 -10.073 1.00 88.50 84 GLU A CA 1
ATOM 680 C C . GLU A 1 84 ? -1.259 1.224 -9.939 1.00 88.50 84 GLU A C 1
ATOM 682 O O . GLU A 1 84 ? -0.854 1.703 -8.878 1.00 88.50 84 GLU A O 1
ATOM 687 N N . ILE A 1 85 ? -0.444 0.943 -10.959 1.00 85.88 85 ILE A N 1
ATOM 688 C CA . ILE A 1 85 ? 1.024 1.089 -10.901 1.00 85.88 85 ILE A CA 1
ATOM 689 C C . ILE A 1 85 ? 1.609 1.640 -12.200 1.00 85.88 85 ILE A C 1
ATOM 691 O O . ILE A 1 85 ? 1.008 1.505 -13.260 1.00 85.88 85 ILE A O 1
ATOM 695 N N . ASP A 1 86 ? 2.806 2.219 -12.121 1.00 83.69 86 ASP A N 1
ATOM 696 C CA . ASP A 1 86 ? 3.637 2.587 -13.269 1.00 83.69 86 ASP A CA 1
ATOM 697 C C . ASP A 1 86 ? 4.791 1.578 -13.471 1.00 83.69 86 ASP A C 1
ATOM 699 O O . ASP A 1 86 ? 4.901 0.562 -12.776 1.00 83.69 86 ASP A O 1
ATOM 703 N N . ARG A 1 87 ? 5.707 1.878 -14.404 1.00 82.81 87 ARG A N 1
ATOM 704 C CA . ARG A 1 87 ? 6.890 1.037 -14.665 1.00 82.81 87 ARG A CA 1
ATOM 705 C C . ARG A 1 87 ? 7.841 0.891 -13.472 1.00 82.81 87 ARG A C 1
ATOM 707 O O . ARG A 1 87 ? 8.601 -0.070 -13.427 1.00 82.81 87 ARG A O 1
ATOM 714 N N . ASN A 1 88 ? 7.836 1.834 -12.532 1.00 81.56 88 ASN A N 1
ATOM 715 C CA . ASN A 1 88 ? 8.737 1.828 -11.380 1.00 81.56 88 ASN A CA 1
ATOM 716 C C . ASN A 1 88 ? 8.189 0.955 -10.239 1.00 81.56 88 ASN A C 1
ATOM 718 O O . ASN A 1 88 ? 8.935 0.587 -9.332 1.00 81.56 88 ASN A O 1
ATOM 722 N N . ALA A 1 89 ? 6.899 0.609 -10.287 1.00 83.88 89 ALA A N 1
ATOM 723 C CA . ALA A 1 89 ? 6.202 -0.158 -9.262 1.00 83.88 89 ALA A CA 1
ATOM 724 C C . ALA A 1 89 ? 5.822 -1.590 -9.696 1.00 83.88 89 ALA A C 1
ATOM 726 O O . ALA A 1 89 ? 4.975 -2.218 -9.065 1.00 83.88 89 ALA A O 1
ATOM 727 N N . ILE A 1 90 ? 6.472 -2.144 -10.732 1.00 86.69 90 ILE A N 1
ATOM 728 C CA . ILE A 1 90 ? 6.242 -3.529 -11.203 1.00 86.69 90 ILE A CA 1
ATOM 729 C C . ILE A 1 90 ? 6.480 -4.560 -10.089 1.00 86.69 90 ILE A C 1
ATOM 731 O O . ILE A 1 90 ? 5.744 -5.541 -10.001 1.00 86.69 90 ILE A O 1
ATOM 735 N N . TRP A 1 91 ? 7.434 -4.297 -9.187 1.00 89.12 91 TRP A N 1
ATOM 736 C CA . TRP A 1 91 ? 7.724 -5.128 -8.010 1.00 89.12 91 TRP A CA 1
ATOM 737 C C . TRP A 1 91 ? 6.484 -5.419 -7.144 1.00 89.12 91 TRP A C 1
ATOM 739 O O . TRP A 1 91 ? 6.451 -6.417 -6.422 1.00 89.12 91 TRP A O 1
ATOM 749 N N . ALA A 1 92 ? 5.455 -4.563 -7.199 1.00 90.25 92 ALA A N 1
ATOM 750 C CA . ALA A 1 92 ? 4.243 -4.717 -6.404 1.00 90.25 92 ALA A CA 1
ATOM 751 C C . ALA A 1 92 ? 3.435 -5.961 -6.801 1.00 90.25 92 ALA A C 1
ATOM 753 O O . ALA A 1 92 ? 2.744 -6.516 -5.952 1.00 90.25 92 ALA A O 1
ATOM 754 N N . LEU A 1 93 ? 3.529 -6.419 -8.055 1.00 88.94 93 LEU A N 1
ATOM 755 C CA . LEU A 1 93 ? 2.819 -7.613 -8.520 1.00 88.94 93 LEU A CA 1
ATOM 756 C C . LEU A 1 93 ? 3.312 -8.874 -7.811 1.00 88.94 93 LEU A C 1
ATOM 758 O O . LEU A 1 93 ? 2.508 -9.595 -7.221 1.00 88.94 93 LEU A O 1
ATOM 762 N N . ASP A 1 94 ? 4.626 -9.102 -7.826 1.00 90.56 94 ASP A N 1
ATOM 763 C CA . ASP A 1 94 ? 5.239 -10.261 -7.172 1.00 90.56 94 ASP A CA 1
ATOM 764 C C . ASP A 1 94 ? 4.954 -10.239 -5.671 1.00 90.56 94 ASP A C 1
ATOM 766 O O . ASP A 1 94 ? 4.500 -11.227 -5.097 1.00 90.56 94 ASP A O 1
ATOM 770 N N . TRP A 1 95 ? 5.109 -9.069 -5.052 1.00 93.00 95 TRP A N 1
ATOM 771 C CA . TRP A 1 95 ? 4.856 -8.907 -3.628 1.00 93.00 95 TRP A CA 1
ATOM 772 C C . TRP A 1 95 ? 3.397 -9.189 -3.234 1.00 93.00 95 TRP A C 1
ATOM 774 O O . TRP A 1 95 ? 3.152 -9.862 -2.234 1.00 93.00 95 TRP A O 1
ATOM 784 N N . ILE A 1 96 ? 2.415 -8.717 -4.008 1.00 91.69 96 ILE A N 1
ATOM 785 C CA . ILE A 1 96 ? 0.994 -8.982 -3.727 1.00 91.69 96 ILE A CA 1
ATOM 786 C C . ILE A 1 96 ? 0.667 -10.464 -3.915 1.00 91.69 96 ILE A C 1
ATOM 788 O O . ILE A 1 96 ? -0.054 -11.026 -3.091 1.00 91.69 96 ILE A O 1
ATOM 792 N N . ASN A 1 97 ? 1.213 -11.098 -4.956 1.00 89.31 97 ASN A N 1
ATOM 793 C CA . ASN A 1 97 ? 1.014 -12.525 -5.212 1.00 89.31 97 ASN A CA 1
ATOM 794 C C . ASN A 1 97 ? 1.578 -13.403 -4.082 1.00 89.31 97 ASN A C 1
ATOM 796 O O . ASN A 1 97 ? 0.993 -14.435 -3.764 1.00 89.31 97 ASN A O 1
ATOM 800 N N . GLU A 1 98 ? 2.685 -12.998 -3.456 1.00 92.50 98 GLU A N 1
ATOM 801 C CA . GLU A 1 98 ? 3.221 -13.669 -2.263 1.00 92.50 98 GLU A CA 1
ATOM 802 C C . GLU A 1 98 ? 2.383 -13.395 -1.005 1.00 92.50 98 GLU A C 1
ATOM 804 O O . GLU A 1 98 ? 2.288 -14.243 -0.116 1.00 92.50 98 GLU A O 1
ATOM 809 N N . ARG A 1 99 ? 1.781 -12.205 -0.917 1.00 90.19 99 ARG A N 1
ATOM 810 C CA . ARG A 1 99 ? 1.057 -11.726 0.265 1.00 90.19 99 ARG A CA 1
ATOM 811 C C . ARG A 1 99 ? -0.346 -12.316 0.404 1.00 90.19 99 ARG A C 1
ATOM 813 O O . ARG A 1 99 ? -0.774 -12.590 1.525 1.00 90.19 99 ARG A O 1
ATOM 820 N N . GLN A 1 100 ? -1.092 -12.452 -0.692 1.00 91.50 100 GLN A N 1
ATOM 821 C CA . GLN A 1 100 ? -2.490 -12.890 -0.657 1.00 91.50 100 GLN A CA 1
ATOM 822 C C . GLN A 1 100 ? -2.793 -13.941 -1.726 1.00 91.50 100 GLN A C 1
ATOM 824 O O . GLN A 1 100 ? -2.414 -13.805 -2.883 1.00 91.50 100 GLN A O 1
ATOM 829 N N . GLU A 1 101 ? -3.564 -14.967 -1.357 1.00 89.00 101 GLU A N 1
ATOM 830 C CA . GLU A 1 101 ? -4.006 -16.003 -2.304 1.00 89.00 101 GLU A CA 1
ATOM 831 C C . GLU A 1 101 ? -5.064 -1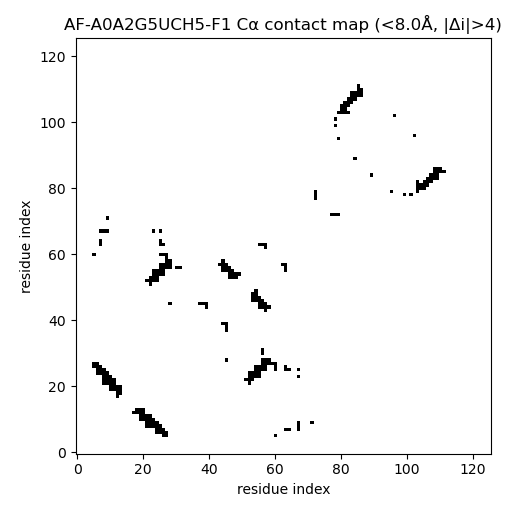5.485 -3.290 1.00 89.00 101 GLU A C 1
ATOM 833 O O . GLU A 1 101 ? -5.229 -16.018 -4.389 1.00 89.00 101 GLU A O 1
ATOM 838 N N . LYS A 1 102 ? -5.831 -14.460 -2.896 1.00 89.75 102 LYS A N 1
ATOM 839 C CA . LYS A 1 102 ? -6.905 -13.915 -3.730 1.00 89.75 102 LYS A CA 1
ATOM 840 C C . LYS A 1 102 ? -6.341 -13.007 -4.814 1.00 89.75 102 LYS A C 1
ATOM 842 O O . LYS A 1 102 ? -5.647 -12.034 -4.524 1.00 89.75 102 LYS A O 1
ATOM 847 N N . MET A 1 103 ? -6.746 -13.276 -6.053 1.00 87.44 103 MET A N 1
ATOM 848 C CA . MET A 1 103 ? -6.431 -12.417 -7.191 1.00 87.44 103 MET A CA 1
ATOM 849 C C . MET A 1 103 ? -7.038 -11.020 -7.026 1.00 87.44 103 MET A C 1
ATOM 851 O O . MET A 1 103 ? -8.139 -10.857 -6.493 1.00 87.44 103 MET A O 1
ATOM 855 N N . LEU A 1 104 ? -6.327 -10.023 -7.549 1.00 89.75 104 LEU A N 1
ATOM 856 C CA . LEU A 1 104 ? -6.816 -8.653 -7.651 1.00 89.75 104 LEU A CA 1
ATOM 857 C C . LEU A 1 104 ? -8.070 -8.598 -8.533 1.00 89.75 104 LEU A C 1
ATOM 859 O O . LEU A 1 104 ? -8.113 -9.181 -9.615 1.00 89.75 104 LEU A O 1
ATOM 863 N N . ALA A 1 105 ? -9.082 -7.852 -8.093 1.00 88.94 105 ALA A N 1
ATOM 864 C CA . ALA A 1 105 ? -10.297 -7.621 -8.871 1.00 88.94 105 ALA A CA 1
ATOM 865 C C . ALA A 1 105 ? -10.094 -6.568 -9.972 1.00 88.94 105 ALA A C 1
ATOM 867 O O . ALA A 1 105 ? -10.850 -6.529 -10.943 1.00 88.94 105 ALA A O 1
ATOM 868 N N . ARG A 1 106 ? -9.095 -5.693 -9.812 1.00 88.44 106 ARG A N 1
ATOM 869 C CA . ARG A 1 106 ? -8.760 -4.634 -10.767 1.00 88.44 106 ARG A CA 1
ATOM 870 C C . ARG A 1 106 ? -7.250 -4.436 -10.841 1.00 88.44 106 ARG A C 1
ATOM 872 O O . ARG A 1 106 ? -6.590 -4.374 -9.808 1.00 88.44 106 ARG A O 1
ATOM 879 N N . PHE A 1 107 ? -6.732 -4.294 -12.053 1.00 87.19 107 PHE A N 1
ATOM 880 C CA . PHE A 1 107 ? -5.340 -3.958 -12.314 1.00 87.19 107 PHE A CA 1
ATOM 881 C C . PHE A 1 107 ? -5.286 -2.907 -13.421 1.00 87.19 107 PHE A C 1
ATOM 883 O O . PHE A 1 107 ? -5.822 -3.146 -14.501 1.00 87.19 107 PHE A O 1
ATOM 890 N N . ASP A 1 108 ? -4.648 -1.774 -13.142 1.00 85.81 108 ASP A N 1
ATOM 891 C CA . ASP A 1 108 ? -4.414 -0.704 -14.106 1.00 85.81 108 ASP A CA 1
ATOM 892 C C . ASP A 1 108 ? -2.914 -0.388 -14.169 1.00 85.81 108 ASP A C 1
ATOM 894 O O . ASP A 1 108 ? -2.251 -0.207 -13.147 1.00 85.81 108 ASP A O 1
ATOM 898 N N . PHE A 1 109 ? -2.374 -0.307 -15.384 1.00 82.81 109 PHE A N 1
ATOM 899 C CA . PHE A 1 109 ? -0.995 0.112 -15.612 1.00 82.81 109 PHE A CA 1
ATOM 900 C C . PHE A 1 109 ? -0.983 1.532 -16.175 1.00 82.81 109 PHE A C 1
ATOM 902 O O . PHE A 1 109 ? -1.452 1.785 -17.290 1.00 82.81 109 PHE A O 1
ATOM 909 N N . LEU A 1 110 ? -0.464 2.472 -15.392 1.00 80.81 110 LEU A N 1
ATOM 910 C CA . LEU A 1 110 ? -0.340 3.872 -15.760 1.00 80.81 110 LEU A CA 1
ATOM 911 C C . LEU A 1 110 ? 0.842 4.051 -16.712 1.00 80.81 110 LEU A C 1
ATOM 913 O O . LEU A 1 110 ? 1.990 4.238 -16.313 1.00 80.81 110 LEU A O 1
ATOM 917 N N . SER A 1 111 ? 0.536 4.029 -18.008 1.00 66.25 111 SER A N 1
ATOM 918 C CA . SER A 1 111 ? 1.442 4.496 -19.053 1.00 66.25 111 SER A CA 1
ATOM 919 C C . SER A 1 111 ? 1.464 6.026 -19.050 1.00 66.25 111 SER A C 1
ATOM 921 O O . SER A 1 111 ? 0.843 6.669 -19.902 1.00 66.25 111 SER A O 1
ATOM 923 N N . PHE A 1 112 ? 2.166 6.646 -18.101 1.00 58.34 112 PHE A N 1
ATOM 924 C CA . PHE A 1 112 ? 2.535 8.047 -18.280 1.00 58.34 112 PHE A CA 1
ATOM 925 C C . PHE A 1 112 ? 3.429 8.143 -19.518 1.00 58.34 112 PHE A C 1
ATOM 927 O O . PHE A 1 112 ? 4.431 7.445 -19.629 1.00 58.34 112 PHE A O 1
ATOM 934 N N . CYS A 1 113 ? 2.990 8.956 -20.477 1.00 44.78 113 CYS A N 1
ATOM 935 C CA . CYS A 1 113 ? 3.529 9.098 -21.821 1.00 44.78 113 CYS A CA 1
ATOM 936 C C . CYS A 1 113 ? 5.065 9.169 -21.853 1.00 44.78 113 CYS A C 1
ATOM 938 O O . CYS A 1 113 ? 5.632 10.251 -21.715 1.00 44.78 113 CYS A O 1
ATOM 940 N N . ASP A 1 114 ? 5.728 8.050 -22.133 1.00 47.34 114 ASP A N 1
ATOM 941 C CA . ASP A 1 114 ? 7.115 8.040 -22.586 1.00 47.34 114 ASP A CA 1
ATOM 942 C C . ASP A 1 114 ? 7.080 7.642 -24.065 1.00 47.34 114 ASP A C 1
ATOM 944 O O . ASP A 1 114 ? 6.962 6.476 -24.418 1.00 47.34 114 ASP A O 1
ATOM 948 N N . HIS A 1 115 ? 7.125 8.627 -24.966 1.00 46.59 115 HIS A N 1
ATOM 949 C CA . HIS A 1 115 ? 7.173 8.414 -26.423 1.00 46.59 115 HIS A CA 1
ATOM 950 C C . HIS A 1 115 ? 8.456 7.711 -26.906 1.00 46.59 115 HIS A C 1
ATOM 952 O O . HIS A 1 115 ? 8.742 7.735 -28.095 1.00 46.59 115 HIS A O 1
ATOM 958 N N . ASN A 1 116 ? 9.253 7.112 -26.021 1.00 47.62 116 ASN A N 1
ATOM 959 C CA . ASN A 1 116 ? 10.474 6.406 -26.378 1.00 47.62 116 ASN A CA 1
ATOM 960 C C . ASN A 1 116 ? 10.820 5.374 -25.297 1.00 47.62 116 ASN A C 1
ATOM 962 O O . ASN A 1 116 ? 11.476 5.750 -24.325 1.00 47.62 116 ASN A O 1
ATOM 966 N N . ARG A 1 117 ? 10.422 4.104 -25.487 1.00 46.91 117 ARG A N 1
ATOM 967 C CA . ARG A 1 117 ? 11.180 2.862 -25.163 1.00 46.91 117 ARG A CA 1
ATOM 968 C C . ARG A 1 117 ? 10.258 1.628 -25.086 1.00 46.91 117 ARG A C 1
ATOM 970 O O . ARG A 1 117 ? 10.268 0.886 -24.109 1.00 46.91 117 ARG A O 1
ATOM 977 N N . ASP A 1 118 ? 9.496 1.381 -26.146 1.00 49.75 118 ASP A N 1
ATOM 978 C CA . ASP A 1 118 ? 8.676 0.170 -26.300 1.00 49.75 118 ASP A CA 1
ATOM 979 C C . ASP A 1 118 ? 9.495 -1.009 -26.862 1.00 49.75 118 ASP A C 1
ATOM 981 O O . ASP A 1 118 ? 9.222 -1.486 -27.959 1.00 49.75 118 ASP A O 1
ATOM 985 N N . GLU A 1 119 ? 10.521 -1.488 -26.151 1.00 52.50 119 GLU A N 1
ATOM 986 C CA . GLU A 1 119 ? 11.220 -2.724 -26.574 1.00 52.50 119 GLU A CA 1
ATOM 987 C C . GLU A 1 119 ? 11.291 -3.823 -25.505 1.00 52.50 119 GLU A C 1
ATOM 989 O O . GLU A 1 119 ? 11.537 -4.974 -25.853 1.00 52.50 119 GLU A O 1
ATOM 994 N N . GLU A 1 120 ? 11.009 -3.541 -24.228 1.00 52.06 120 GLU A N 1
ATOM 995 C CA . GLU A 1 120 ? 11.260 -4.523 -23.154 1.00 52.06 120 GLU A CA 1
ATOM 996 C C . GLU A 1 120 ? 9.996 -5.205 -22.588 1.00 52.06 120 GLU A C 1
ATOM 998 O O . GLU A 1 120 ? 10.094 -6.204 -21.878 1.00 52.06 120 GLU A O 1
ATOM 1003 N N . PHE A 1 121 ? 8.792 -4.731 -22.929 1.00 51.03 121 PHE A N 1
ATOM 1004 C CA . PHE A 1 121 ? 7.557 -5.145 -22.238 1.00 51.03 121 PHE A CA 1
ATOM 1005 C C . PHE A 1 121 ? 6.787 -6.318 -22.857 1.00 51.03 121 PHE A C 1
ATOM 1007 O O . PHE A 1 121 ? 5.972 -6.932 -22.170 1.00 51.03 121 PHE A O 1
ATOM 1014 N N . ASP A 1 122 ? 7.074 -6.707 -24.100 1.00 49.53 122 ASP A N 1
ATOM 1015 C CA . ASP A 1 122 ? 6.343 -7.799 -24.771 1.00 49.53 122 ASP A CA 1
ATOM 1016 C C . ASP A 1 122 ? 6.682 -9.198 -24.200 1.00 49.53 122 ASP A C 1
ATOM 1018 O O . ASP A 1 122 ? 6.061 -10.200 -24.558 1.00 49.53 122 ASP A O 1
ATOM 1022 N N . TYR A 1 123 ? 7.664 -9.287 -23.293 1.00 51.09 123 TYR A N 1
ATOM 1023 C CA . TYR A 1 123 ? 8.167 -10.557 -22.759 1.00 51.09 123 TYR A CA 1
ATOM 1024 C C . TYR A 1 123 ? 7.526 -10.998 -21.434 1.00 51.09 123 TYR A C 1
ATOM 1026 O O . TYR A 1 123 ? 7.561 -12.184 -21.119 1.00 51.09 123 TYR A O 1
ATOM 1034 N N . VAL A 1 124 ? 6.942 -10.081 -20.653 1.00 48.34 124 VAL A N 1
ATOM 1035 C CA . VAL A 1 124 ? 6.459 -10.381 -19.285 1.00 48.34 124 VAL A CA 1
ATOM 1036 C C . VAL A 1 124 ? 4.998 -10.853 -19.262 1.00 48.34 124 VAL A C 1
ATOM 1038 O O . VAL A 1 124 ? 4.578 -11.516 -18.320 1.00 48.34 124 VAL A O 1
ATOM 1041 N N . LEU A 1 125 ? 4.219 -10.562 -20.308 1.00 52.31 125 LEU A N 1
ATOM 1042 C CA . LEU A 1 125 ? 2.784 -10.880 -20.379 1.00 52.31 125 LEU A CA 1
ATOM 1043 C C . LEU A 1 125 ? 2.452 -12.141 -21.204 1.00 52.31 125 LEU A C 1
ATOM 1045 O O . LEU A 1 125 ? 1.296 -12.328 -21.588 1.00 52.31 125 LEU A O 1
ATOM 1049 N N . ARG A 1 126 ? 3.444 -12.992 -21.499 1.00 37.69 126 ARG A N 1
ATOM 1050 C CA . ARG A 1 126 ? 3.254 -14.279 -22.190 1.00 37.69 126 ARG A CA 1
ATOM 1051 C C . ARG A 1 126 ? 3.268 -15.470 -21.246 1.00 37.69 126 ARG A C 1
ATOM 1053 O O . ARG A 1 126 ? 4.136 -15.501 -20.352 1.00 37.69 126 ARG A O 1
#

Foldseek 3Di:
DPPPDFKAWDWDADPPPRDTDTQEIEGAPVVDPDPDPFPPDVDQWGWDDDPRYIYIHHNDSLVSNVVVVVVVCVVVVHQAQEDEEEPVCPVVVVVSVVVDVDDHNYYHYDPPDDVDDPDPPVPPPD

Radius of gyration: 16.71 Å; Cα contacts (8 Å, |Δi|>4): 139; chains: 1; bounding box: 37×36×44 Å

Secondary structure (DSSP, 8-state):
------EEEEEEE-TTT--EEEEEEEEEGGG--S-------SSSEEEEEETTEEEEEESSHHHHHHHHHHHHHHHHT----EEEE-GGGTHHHHHHHHH-SSPPSEEEE-----SS-TTSGGGT--